Protein AF-A0A2V7X1M6-F1 (afdb_monomer_lite)

Structure (mmCIF, N/CA/C/O backbone):
data_AF-A0A2V7X1M6-F1
#
_entry.id   AF-A0A2V7X1M6-F1
#
loop_
_atom_site.group_PDB
_atom_site.id
_atom_site.type_symbol
_atom_site.label_atom_id
_atom_site.label_alt_id
_atom_site.label_comp_id
_atom_site.label_asym_id
_atom_site.label_entity_id
_atom_site.label_seq_id
_atom_site.pdbx_PDB_ins_code
_atom_site.Cartn_x
_atom_site.Cartn_y
_atom_site.Cartn_z
_atom_site.occupancy
_atom_site.B_iso_or_equiv
_a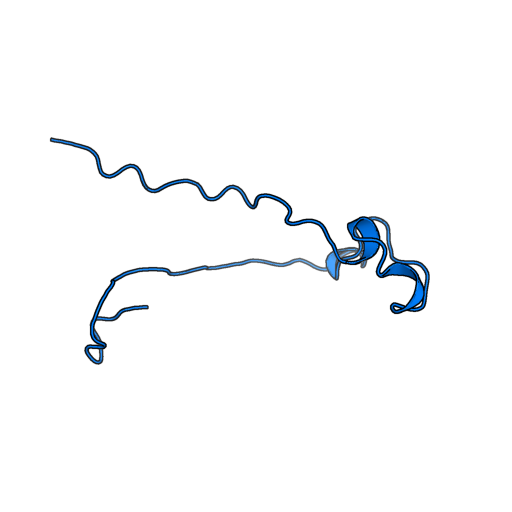tom_site.auth_seq_id
_atom_site.auth_comp_id
_atom_site.auth_asym_id
_atom_site.auth_atom_id
_atom_site.pdbx_PDB_model_num
ATOM 1 N N . MET A 1 1 ? -32.093 13.671 13.069 1.00 39.12 1 MET A N 1
ATOM 2 C CA . MET A 1 1 ? -31.896 14.160 11.687 1.00 39.12 1 MET A CA 1
ATOM 3 C C . MET A 1 1 ? -30.560 14.897 11.635 1.00 39.12 1 MET A C 1
ATOM 5 O O . MET A 1 1 ? -30.178 15.445 12.658 1.00 39.12 1 MET A O 1
ATOM 9 N N . PRO A 1 2 ? -29.820 14.760 10.529 1.00 54.75 2 PRO A N 1
ATOM 10 C CA . PRO A 1 2 ? -28.439 14.265 10.414 1.00 54.75 2 PRO A CA 1
ATOM 11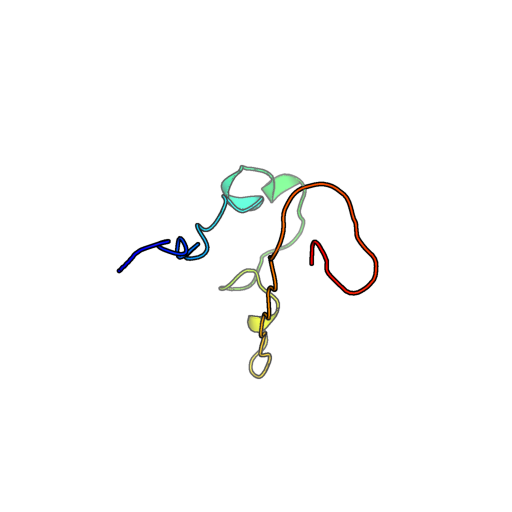 C C . PRO A 1 2 ? -27.408 15.410 10.539 1.00 54.75 2 PRO A C 1
ATOM 13 O O . PRO A 1 2 ? -27.786 16.568 10.506 1.00 54.75 2 PRO A O 1
ATOM 16 N N . ALA A 1 3 ? -26.108 15.208 10.740 1.00 42.44 3 ALA A N 1
ATOM 17 C CA . ALA A 1 3 ? -25.216 14.326 10.009 1.00 42.44 3 ALA A CA 1
ATOM 18 C C . ALA A 1 3 ? -23.902 14.137 10.784 1.00 42.44 3 ALA A C 1
ATOM 20 O O . ALA A 1 3 ? -23.325 15.111 11.261 1.00 42.44 3 ALA A O 1
ATOM 21 N N . ALA A 1 4 ? -23.388 12.910 10.843 1.00 39.28 4 ALA A N 1
ATOM 22 C CA . ALA A 1 4 ? -21.955 12.702 11.004 1.00 39.28 4 ALA A CA 1
ATOM 23 C C . ALA A 1 4 ? -21.419 12.420 9.601 1.00 39.28 4 ALA A C 1
ATOM 25 O O . ALA A 1 4 ? -21.562 11.317 9.076 1.00 39.28 4 ALA A O 1
ATOM 26 N N . ALA A 1 5 ? -20.913 13.468 8.955 1.00 43.66 5 ALA A N 1
ATOM 27 C CA . ALA A 1 5 ? -20.192 13.350 7.703 1.00 43.66 5 ALA A CA 1
ATOM 28 C C . ALA A 1 5 ? -18.941 12.503 7.968 1.00 43.66 5 ALA A C 1
ATOM 30 O O . ALA A 1 5 ? -17.991 12.964 8.597 1.00 43.66 5 ALA A O 1
ATOM 31 N N . SER A 1 6 ? -18.957 11.245 7.532 1.00 45.53 6 SER A N 1
ATOM 32 C CA . SER A 1 6 ? -17.748 10.436 7.452 1.00 45.53 6 SER A CA 1
ATOM 33 C C . SER A 1 6 ? -16.839 11.104 6.431 1.00 45.53 6 SER A C 1
ATOM 35 O O . SER A 1 6 ? -17.160 11.115 5.243 1.00 45.53 6 SER A O 1
ATOM 37 N N . ALA A 1 7 ? -15.749 11.705 6.901 1.00 46.12 7 ALA A N 1
ATOM 38 C CA . ALA A 1 7 ? -14.737 12.294 6.047 1.00 46.12 7 ALA A CA 1
ATOM 39 C C . ALA A 1 7 ? -14.241 11.229 5.064 1.00 46.12 7 ALA A C 1
ATOM 41 O O . ALA A 1 7 ? -13.597 10.256 5.454 1.00 46.12 7 ALA A O 1
ATOM 42 N N . GLN A 1 8 ? -14.547 11.409 3.781 1.00 47.09 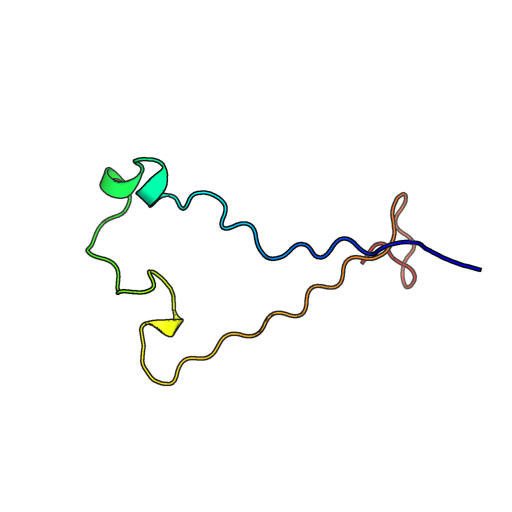8 GLN A N 1
ATOM 43 C CA . GLN A 1 8 ? -13.828 10.742 2.714 1.00 47.09 8 GLN A CA 1
ATOM 44 C C . GLN A 1 8 ? -12.356 11.145 2.840 1.00 47.09 8 GLN A C 1
ATOM 46 O O . GLN A 1 8 ? -11.943 12.204 2.375 1.00 47.09 8 GLN A O 1
ATOM 51 N N . ALA A 1 9 ? -11.545 10.288 3.458 1.00 45.59 9 ALA A N 1
ATOM 52 C CA . ALA A 1 9 ? -10.117 10.272 3.208 1.00 45.59 9 ALA A CA 1
ATOM 53 C C . ALA A 1 9 ? -9.911 9.679 1.809 1.00 45.59 9 ALA A C 1
ATOM 55 O O . ALA A 1 9 ? -9.470 8.543 1.648 1.00 45.59 9 ALA A O 1
ATOM 56 N N . SER A 1 10 ? -10.263 10.451 0.777 1.00 49.97 10 SER A N 1
ATOM 57 C CA . SER A 1 10 ? -9.621 10.327 -0.527 1.00 49.97 10 SER A CA 1
ATOM 58 C C . SER A 1 10 ? -8.133 10.292 -0.227 1.00 49.97 10 SER A C 1
ATOM 60 O O . SER A 1 10 ? -7.649 11.230 0.406 1.00 49.97 10 SER A O 1
ATOM 62 N N . GLY A 1 11 ? -7.451 9.191 -0.547 1.00 52.25 11 GLY A N 1
ATOM 63 C CA . GLY A 1 11 ? -6.044 8.998 -0.224 1.00 52.25 11 GLY A CA 1
ATOM 64 C C . GLY A 1 11 ? -5.241 10.197 -0.701 1.00 52.25 11 GLY A C 1
ATOM 65 O O . GLY A 1 11 ? -4.867 10.270 -1.867 1.00 52.25 11 GLY A O 1
ATOM 66 N N . ALA A 1 12 ? -5.008 11.161 0.189 1.00 51.25 12 ALA A N 1
ATOM 67 C CA . ALA A 1 12 ? -4.048 12.208 -0.048 1.00 51.25 12 ALA A CA 1
ATOM 68 C C . ALA A 1 12 ? -2.749 11.443 -0.237 1.00 51.25 12 ALA A C 1
ATOM 70 O O . ALA A 1 12 ? -2.301 10.768 0.696 1.00 51.25 12 ALA A O 1
ATOM 71 N N . SER A 1 13 ? -2.229 11.450 -1.465 1.00 64.75 13 SER A N 1
ATOM 72 C CA . SER A 1 13 ? -0.933 10.870 -1.776 1.00 64.75 13 SER A CA 1
ATOM 73 C C . SER A 1 13 ? 0.067 11.582 -0.884 1.00 64.75 13 SER A C 1
ATOM 75 O O . SER A 1 13 ? 0.504 12.693 -1.183 1.00 64.75 13 SER A O 1
ATOM 77 N N . LYS A 1 14 ? 0.348 10.992 0.280 1.00 79.75 14 LYS A N 1
ATOM 78 C CA . LYS A 1 14 ? 1.425 11.458 1.137 1.00 79.75 14 LYS A CA 1
ATOM 79 C C . LYS A 1 14 ? 2.681 11.421 0.272 1.00 79.75 14 LYS A C 1
ATOM 81 O O . LYS A 1 14 ? 2.825 10.461 -0.491 1.00 79.75 14 LYS A O 1
ATOM 86 N N . PRO A 1 15 ? 3.554 12.433 0.382 1.00 82.69 15 PRO A N 1
ATOM 87 C CA . PRO A 1 15 ? 4.752 12.485 -0.430 1.00 82.69 15 P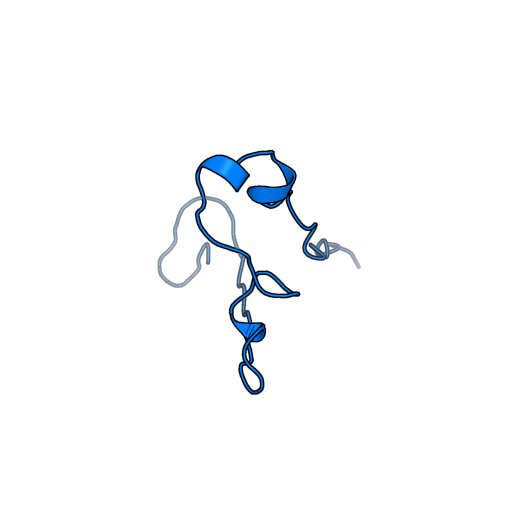RO A CA 1
ATOM 88 C C . PRO A 1 15 ? 5.492 11.152 -0.362 1.00 82.69 15 PRO A C 1
ATOM 90 O O . PRO A 1 15 ? 5.793 10.658 0.731 1.00 82.69 15 PRO A O 1
ATOM 93 N N . ARG A 1 16 ? 5.732 10.534 -1.519 1.00 85.19 16 ARG A N 1
ATOM 94 C CA . ARG A 1 16 ? 6.461 9.263 -1.570 1.00 85.19 16 ARG A CA 1
ATOM 95 C C . ARG A 1 16 ? 7.932 9.506 -1.259 1.00 85.19 16 ARG A C 1
ATOM 97 O O . ARG A 1 16 ? 8.444 10.609 -1.426 1.00 85.19 16 ARG A O 1
ATOM 104 N N . ALA A 1 17 ? 8.652 8.468 -0.842 1.00 84.38 17 ALA A N 1
ATOM 105 C CA . ALA A 1 17 ? 10.058 8.603 -0.453 1.00 84.38 17 ALA A CA 1
ATOM 106 C C . ALA A 1 17 ? 10.924 9.281 -1.540 1.00 84.38 17 ALA A C 1
ATOM 108 O O . ALA A 1 17 ? 11.803 10.085 -1.232 1.00 84.38 17 ALA A O 1
ATOM 109 N N . ARG A 1 18 ? 10.627 9.025 -2.821 1.00 82.69 18 ARG A N 1
ATOM 110 C CA . ARG A 1 18 ? 11.310 9.652 -3.963 1.00 82.69 18 ARG A CA 1
ATOM 111 C C . ARG A 1 18 ? 10.998 11.144 -4.109 1.00 82.69 18 ARG A C 1
ATOM 113 O O . ARG A 1 18 ? 11.890 11.921 -4.430 1.00 82.69 18 ARG A O 1
ATOM 120 N N . GLU A 1 19 ? 9.765 11.545 -3.813 1.00 82.62 19 GLU A N 1
ATOM 121 C CA . GLU A 1 19 ? 9.318 12.946 -3.804 1.00 82.62 19 GLU A CA 1
ATOM 122 C C . GLU A 1 19 ? 9.919 13.725 -2.620 1.00 82.62 19 GLU A C 1
ATOM 124 O O . GLU A 1 19 ? 10.067 14.940 -2.686 1.00 82.62 19 GLU A O 1
ATOM 129 N N . LEU A 1 20 ? 10.332 13.016 -1.562 1.00 84.69 20 LEU A N 1
ATOM 130 C CA . LEU A 1 20 ? 11.035 13.561 -0.395 1.00 84.69 20 LEU A CA 1
ATOM 131 C C . LEU A 1 20 ? 12.569 13.573 -0.539 1.00 84.69 20 LEU A C 1
ATOM 133 O O . LEU A 1 20 ? 13.270 13.885 0.421 1.00 84.69 20 LEU A O 1
ATOM 137 N N . GLY A 1 21 ? 13.115 13.222 -1.709 1.00 81.12 21 GLY A N 1
ATOM 138 C CA . GLY A 1 21 ? 14.563 13.242 -1.954 1.00 81.12 21 GLY A CA 1
ATOM 139 C C . GLY A 1 21 ? 15.332 12.036 -1.399 1.00 81.12 21 GLY A C 1
ATOM 140 O O . GLY A 1 21 ? 16.559 12.051 -1.380 1.00 81.12 21 GLY A O 1
ATOM 141 N N . ILE A 1 22 ? 14.636 10.967 -0.993 1.00 81.94 22 ILE A N 1
ATOM 142 C CA . ILE A 1 22 ? 15.228 9.722 -0.461 1.00 81.94 22 ILE A CA 1
ATOM 143 C C . ILE A 1 22 ? 15.662 8.779 -1.606 1.00 81.94 22 ILE A C 1
ATOM 145 O O . ILE A 1 22 ? 16.252 7.728 -1.373 1.00 81.94 22 ILE A O 1
ATOM 149 N N . SER A 1 23 ? 15.448 9.168 -2.868 1.00 71.19 23 SER A N 1
ATOM 150 C CA . SER A 1 23 ? 15.877 8.428 -4.067 1.00 71.19 23 SER A CA 1
ATOM 151 C C . SER A 1 23 ? 17.325 7.896 -4.044 1.00 71.19 23 SER A C 1
ATOM 153 O O . SER A 1 23 ? 17.521 6.789 -4.530 1.00 71.19 23 SER A O 1
ATOM 155 N N . PRO A 1 24 ? 18.340 8.580 -3.470 1.00 67.31 24 PRO A N 1
ATOM 156 C CA . PRO A 1 24 ? 19.710 8.051 -3.406 1.00 67.31 24 PRO A CA 1
ATOM 157 C C . PRO A 1 24 ? 19.881 6.834 -2.483 1.00 67.31 24 PRO A C 1
ATOM 159 O O . PRO A 1 24 ? 20.849 6.093 -2.620 1.00 67.31 24 PRO A O 1
ATOM 162 N N . LEU A 1 25 ? 18.964 6.639 -1.532 1.00 74.44 25 LEU A N 1
ATOM 163 C CA . LEU A 1 25 ? 18.978 5.524 -0.578 1.00 74.44 25 LEU A CA 1
ATOM 164 C C . LEU A 1 25 ? 18.187 4.310 -1.089 1.00 74.44 25 LEU A C 1
ATOM 166 O O . LEU A 1 25 ? 18.319 3.217 -0.544 1.00 74.44 25 LEU A O 1
ATOM 170 N N . ILE A 1 26 ? 17.369 4.492 -2.128 1.00 77.12 26 ILE A N 1
ATOM 171 C CA . ILE A 1 26 ? 16.485 3.468 -2.685 1.00 77.12 26 ILE A CA 1
ATOM 172 C C . ILE A 1 26 ? 16.996 3.141 -4.090 1.00 77.12 26 ILE A C 1
ATOM 174 O O . ILE A 1 26 ? 16.793 3.906 -5.030 1.00 77.12 26 ILE A O 1
ATOM 178 N N . GLY A 1 27 ? 17.699 2.017 -4.229 1.00 78.44 27 GLY A N 1
ATOM 179 C CA . GLY A 1 27 ? 18.301 1.613 -5.501 1.00 78.44 27 GLY A CA 1
ATOM 180 C C . GLY A 1 27 ? 17.280 1.319 -6.610 1.00 78.44 27 GLY A C 1
ATOM 181 O O . GLY A 1 27 ? 16.131 0.963 -6.347 1.00 78.44 27 GLY A O 1
ATOM 182 N N . GLY A 1 28 ? 17.737 1.423 -7.861 1.00 80.38 28 GLY A N 1
ATOM 183 C CA . GLY A 1 28 ? 16.989 1.029 -9.061 1.00 80.38 28 GLY A CA 1
ATOM 184 C C . GLY A 1 28 ? 16.062 2.100 -9.650 1.00 80.38 28 GLY A C 1
ATOM 185 O O . GLY A 1 28 ? 15.755 3.118 -9.026 1.00 80.38 28 GLY A O 1
ATOM 186 N N . THR A 1 29 ? 15.615 1.851 -10.885 1.00 82.56 29 THR A N 1
ATOM 187 C CA . THR A 1 29 ? 14.611 2.662 -11.590 1.00 82.56 29 THR A CA 1
ATOM 188 C C . THR A 1 29 ? 13.231 2.036 -11.375 1.00 82.56 29 THR A C 1
ATOM 190 O O . THR A 1 29 ? 13.053 0.870 -11.727 1.00 82.56 29 THR A O 1
ATOM 193 N N . PRO A 1 30 ? 12.266 2.755 -10.781 1.00 85.62 30 PRO A N 1
ATOM 194 C CA . PRO A 1 30 ? 10.922 2.226 -10.581 1.00 85.62 30 PRO A CA 1
ATOM 195 C C . PRO A 1 30 ? 10.150 2.103 -11.901 1.00 85.62 30 PRO A C 1
ATOM 197 O O . PRO A 1 30 ? 10.502 2.735 -12.900 1.00 85.62 30 PRO A O 1
ATOM 200 N N . GLY A 1 31 ? 9.075 1.311 -11.882 1.00 84.69 31 GLY A N 1
ATOM 201 C CA . GLY A 1 31 ? 8.069 1.313 -12.942 1.00 84.69 31 GLY A CA 1
ATOM 202 C C . GLY A 1 31 ? 7.269 2.620 -12.973 1.00 84.69 31 GLY A C 1
ATOM 203 O O . GLY A 1 31 ? 7.500 3.537 -12.183 1.00 84.69 31 GLY A O 1
ATOM 204 N N . THR A 1 32 ? 6.328 2.727 -13.910 1.00 87.69 32 THR A N 1
ATOM 205 C CA . THR A 1 32 ? 5.553 3.958 -14.135 1.00 87.69 32 THR A CA 1
ATOM 206 C C . THR A 1 32 ? 4.699 4.340 -12.926 1.00 87.69 32 THR A C 1
ATOM 208 O O . THR A 1 32 ? 4.557 5.525 -12.623 1.00 87.69 32 THR A O 1
ATOM 211 N N . LEU A 1 33 ? 4.137 3.353 -12.232 1.00 86.12 33 LEU A N 1
ATOM 212 C CA . LEU A 1 33 ? 3.314 3.549 -11.046 1.00 86.12 33 LEU A CA 1
ATOM 213 C C . LEU A 1 33 ? 4.151 3.536 -9.762 1.00 86.12 33 LEU A C 1
ATOM 215 O O . LEU A 1 33 ? 3.681 4.058 -8.750 1.00 86.12 33 LEU A O 1
ATOM 219 N N . ASP A 1 34 ? 5.381 3.001 -9.795 1.00 87.81 34 ASP A N 1
ATOM 220 C CA . ASP A 1 34 ? 6.221 2.752 -8.611 1.00 87.81 34 ASP A CA 1
ATOM 221 C C . ASP A 1 34 ? 5.398 1.976 -7.561 1.00 87.81 34 ASP A C 1
ATOM 223 O O . ASP A 1 34 ? 5.270 2.376 -6.401 1.00 87.81 34 ASP A O 1
ATOM 227 N N . ALA A 1 35 ? 4.730 0.917 -8.040 1.00 87.94 35 ALA A N 1
ATOM 228 C CA . ALA A 1 35 ? 3.774 0.087 -7.308 1.00 87.94 35 ALA A CA 1
ATOM 229 C C . ALA A 1 35 ? 3.765 -1.355 -7.848 1.00 87.94 35 ALA A C 1
ATOM 231 O O . ALA A 1 35 ? 4.163 -1.616 -8.979 1.00 87.94 35 ALA A O 1
ATOM 232 N N . ILE A 1 36 ? 3.250 -2.312 -7.067 1.00 88.75 36 ILE A N 1
ATOM 233 C CA . ILE A 1 36 ? 3.191 -3.728 -7.487 1.00 88.75 36 ILE A CA 1
ATOM 234 C C . ILE A 1 36 ? 2.340 -3.949 -8.754 1.00 88.75 36 ILE A C 1
ATOM 236 O O . ILE A 1 36 ? 2.582 -4.882 -9.515 1.00 88.75 36 ILE A O 1
ATOM 240 N N . THR A 1 37 ? 1.381 -3.058 -9.010 1.00 91.06 37 THR A N 1
ATOM 241 C CA . THR A 1 37 ? 0.508 -3.059 -10.193 1.00 91.06 37 THR A CA 1
ATOM 242 C C . THR A 1 37 ? 1.218 -2.641 -11.483 1.00 91.06 37 THR A C 1
ATOM 244 O O . THR A 1 37 ? 0.587 -2.614 -12.534 1.00 91.06 37 THR A O 1
ATOM 247 N N . ASP A 1 38 ? 2.517 -2.319 -11.437 1.00 87.44 38 ASP A N 1
ATOM 248 C CA . ASP A 1 38 ? 3.336 -2.124 -12.643 1.00 87.44 38 ASP A CA 1
ATOM 249 C C . ASP A 1 38 ? 3.442 -3.406 -13.491 1.00 87.44 38 ASP A C 1
ATOM 251 O O . ASP A 1 38 ? 3.733 -3.349 -14.686 1.00 87.44 38 ASP A O 1
ATOM 255 N N . VAL A 1 39 ? 3.181 -4.573 -12.897 1.00 89.94 39 VAL A N 1
ATOM 256 C CA . VAL A 1 39 ? 3.101 -5.842 -13.621 1.00 89.94 39 VAL A CA 1
ATOM 257 C C . VAL A 1 39 ? 1.681 -6.035 -14.152 1.00 89.94 39 VAL A C 1
ATOM 259 O O . VAL A 1 39 ? 0.718 -6.106 -13.387 1.00 89.94 39 VAL A O 1
ATOM 262 N N . ALA A 1 40 ? 1.551 -6.155 -15.476 1.00 90.62 40 ALA A N 1
ATOM 263 C CA . ALA A 1 40 ? 0.266 -6.387 -16.129 1.00 90.62 40 ALA A CA 1
ATOM 264 C C . ALA A 1 40 ? -0.442 -7.627 -15.550 1.00 90.62 40 ALA A C 1
ATOM 266 O O . ALA A 1 40 ? 0.147 -8.704 -15.460 1.00 90.62 40 ALA A O 1
ATOM 267 N N . GLY A 1 41 ? -1.715 -7.469 -15.177 1.00 91.81 41 GLY A N 1
ATOM 268 C CA . GLY A 1 41 ? -2.527 -8.522 -14.557 1.00 91.81 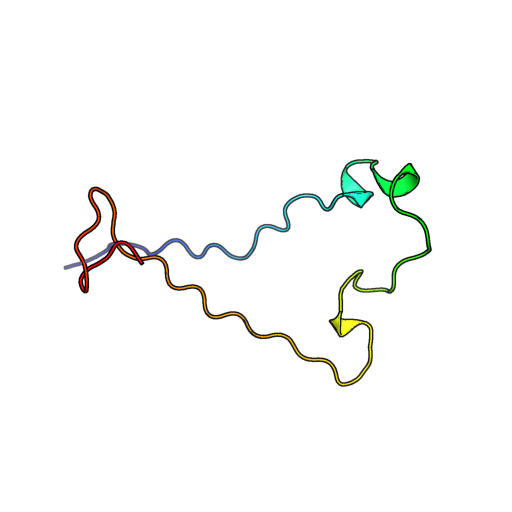41 GLY A CA 1
ATOM 269 C C . GLY A 1 41 ? -2.483 -8.562 -13.025 1.00 91.81 41 GLY A C 1
ATOM 270 O O . GLY A 1 41 ? -3.158 -9.406 -12.440 1.00 91.81 41 GLY A O 1
ATOM 271 N N . VAL A 1 42 ? -1.730 -7.672 -12.364 1.00 93.31 42 VAL A N 1
ATOM 272 C CA . VAL A 1 42 ? -1.736 -7.538 -10.898 1.00 93.31 42 VAL A CA 1
ATOM 273 C C . VAL A 1 42 ? -2.773 -6.506 -10.454 1.00 93.31 42 VAL A C 1
ATOM 275 O O . VAL A 1 42 ? -2.728 -5.348 -10.865 1.00 93.31 42 VAL A O 1
ATOM 278 N N . GLU A 1 43 ? -3.668 -6.918 -9.554 1.00 92.56 43 GLU A N 1
ATOM 279 C CA . GLU A 1 43 ? -4.698 -6.072 -8.942 1.00 92.56 43 GLU A CA 1
ATOM 280 C C . GLU A 1 43 ? -4.515 -5.996 -7.419 1.00 92.56 43 GLU A C 1
ATOM 282 O O . GLU A 1 43 ? -4.044 -6.941 -6.783 1.00 92.56 43 GLU A O 1
ATOM 287 N N . VAL A 1 44 ? -4.893 -4.861 -6.820 1.00 91.88 44 VAL A N 1
ATOM 288 C CA . VAL A 1 44 ? -4.816 -4.625 -5.369 1.00 91.88 44 VAL A CA 1
ATOM 289 C C . VAL A 1 44 ? -6.132 -4.026 -4.883 1.00 91.88 44 VAL A C 1
ATOM 291 O O . VAL A 1 44 ? -6.599 -3.024 -5.419 1.00 91.88 44 VAL A O 1
ATOM 294 N N . GLY A 1 45 ? -6.712 -4.624 -3.839 1.00 91.88 45 GLY A N 1
ATOM 295 C CA . GLY A 1 45 ? -7.913 -4.133 -3.167 1.00 91.88 45 GLY A CA 1
ATOM 296 C C . GLY A 1 45 ? -7.655 -3.870 -1.685 1.00 91.88 45 GLY A C 1
ATOM 297 O O . GLY A 1 45 ? -6.950 -4.633 -1.027 1.00 91.88 45 GLY A O 1
ATOM 298 N N . HIS A 1 46 ? -8.245 -2.802 -1.148 1.00 88.69 46 HIS A N 1
ATOM 299 C CA . HIS A 1 46 ? -8.169 -2.471 0.274 1.00 88.69 46 HIS A CA 1
ATOM 300 C C . HIS A 1 46 ? -9.560 -2.514 0.906 1.00 88.69 46 HIS A C 1
ATOM 302 O O . HIS A 1 46 ? -10.517 -1.975 0.358 1.00 88.69 46 HIS A O 1
ATOM 308 N N . THR A 1 47 ? -9.663 -3.121 2.087 1.00 89.38 47 THR A N 1
ATOM 309 C CA . THR A 1 47 ? -10.818 -2.980 2.981 1.00 89.38 47 THR A CA 1
ATOM 310 C C . THR A 1 47 ? -10.295 -2.465 4.309 1.00 89.38 47 THR A C 1
ATOM 312 O O . THR A 1 47 ? -9.708 -3.216 5.084 1.00 89.38 47 THR A O 1
ATOM 315 N N . THR A 1 48 ? -10.469 -1.169 4.542 1.00 82.50 48 THR A N 1
ATOM 316 C CA . THR A 1 48 ? -10.067 -0.531 5.795 1.00 82.50 48 THR A CA 1
ATOM 317 C C . THR A 1 48 ? -11.302 -0.375 6.667 1.00 82.50 48 THR A C 1
ATOM 319 O O . THR A 1 48 ? -12.231 0.346 6.307 1.00 82.50 48 THR A O 1
ATOM 322 N N . LEU A 1 49 ? -11.311 -1.057 7.806 1.00 87.44 49 LEU A N 1
ATOM 323 C CA . LEU A 1 49 ? -12.313 -0.878 8.848 1.00 87.44 49 LEU A CA 1
ATOM 324 C C . LEU A 1 49 ? -11.672 -0.009 9.928 1.00 87.44 49 LEU A C 1
ATOM 326 O O . LEU A 1 49 ? -10.600 -0.347 10.410 1.00 87.44 49 LEU A O 1
ATOM 330 N N . VAL A 1 50 ? -12.288 1.135 10.226 1.00 83.38 50 VAL A N 1
ATOM 331 C CA . VAL A 1 50 ? -11.896 2.010 11.338 1.00 83.38 50 VAL A CA 1
ATOM 332 C C . VAL A 1 50 ? -13.172 2.378 12.078 1.00 83.38 50 VAL A C 1
ATOM 334 O O . VAL A 1 50 ? -14.037 3.055 11.520 1.00 83.38 50 VAL A O 1
ATOM 337 N N . SER A 1 51 ? -13.331 1.887 13.299 1.00 83.00 51 SER A N 1
ATOM 338 C CA . SER A 1 51 ? -14.531 2.076 14.103 1.00 83.00 51 SER A CA 1
ATOM 339 C C . SER A 1 51 ? -14.240 1.971 15.596 1.00 83.00 51 SER A C 1
ATOM 341 O O . SER A 1 51 ? -13.740 0.962 16.087 1.00 83.00 51 SER A O 1
ATOM 343 N N . GLY A 1 52 ? -14.711 2.968 16.339 1.00 84.06 52 GLY A N 1
ATOM 344 C CA . GLY A 1 52 ? -14.588 3.045 17.789 1.00 84.06 52 GLY A CA 1
ATOM 345 C C . GLY A 1 52 ? -13.370 3.849 18.229 1.00 84.06 52 GLY A C 1
ATOM 346 O O . GLY A 1 52 ? -12.359 3.917 17.539 1.00 84.06 52 GLY A O 1
ATOM 347 N N . ASP A 1 53 ? -13.478 4.418 19.424 1.00 83.19 53 ASP A N 1
ATOM 348 C CA . ASP A 1 53 ? -12.441 5.201 20.087 1.00 83.19 53 ASP A CA 1
ATOM 349 C C . ASP A 1 53 ? -12.438 4.839 21.582 1.00 83.19 53 ASP A C 1
ATOM 351 O O . ASP A 1 53 ? -13.466 4.444 22.139 1.00 83.19 53 ASP A O 1
ATOM 355 N N . GLY A 1 54 ? -11.298 4.992 22.258 1.00 85.38 54 GLY A N 1
ATOM 356 C CA . GLY A 1 54 ? -11.183 4.739 23.699 1.00 85.38 54 GLY A CA 1
ATOM 357 C C . GLY A 1 54 ? -10.761 3.309 24.059 1.00 85.38 54 GLY A C 1
ATOM 358 O O . GLY A 1 54 ? -10.006 2.666 23.334 1.00 85.38 54 GLY A O 1
ATOM 359 N N . ALA A 1 55 ? -11.163 2.840 25.242 1.00 80.50 55 ALA A N 1
ATOM 360 C CA . ALA A 1 55 ? -10.666 1.583 25.802 1.00 80.50 55 ALA A CA 1
ATOM 361 C C . ALA A 1 55 ? -11.158 0.348 25.022 1.00 80.50 55 ALA A C 1
ATOM 363 O O . ALA A 1 55 ? -12.336 0.248 24.682 1.00 80.50 55 ALA A O 1
ATOM 364 N N . LEU A 1 56 ? -10.256 -0.615 24.798 1.00 84.88 56 LEU A N 1
ATOM 365 C CA . LEU A 1 56 ? -10.543 -1.861 24.085 1.00 84.88 56 LEU A CA 1
ATOM 366 C C . LEU A 1 56 ? -11.550 -2.733 24.845 1.00 84.88 56 LEU A C 1
ATOM 368 O O . LEU A 1 56 ? -11.307 -3.141 25.981 1.00 84.88 56 LEU A O 1
ATOM 372 N N . VAL A 1 57 ? -12.642 -3.089 24.170 1.00 84.38 57 VAL A N 1
ATOM 373 C CA . VAL A 1 57 ? -13.619 -4.081 24.617 1.00 84.38 57 VAL A CA 1
ATOM 374 C C . VAL A 1 57 ? -13.651 -5.227 23.610 1.00 84.38 57 VAL A C 1
ATOM 376 O O . VAL A 1 57 ? -14.045 -5.060 22.452 1.00 84.38 57 VAL A O 1
ATOM 379 N N . VAL A 1 58 ? -13.256 -6.419 24.066 1.00 86.25 58 VAL A N 1
ATOM 380 C CA . VAL A 1 58 ? -13.218 -7.641 23.248 1.00 86.25 58 VAL A CA 1
ATOM 381 C C . VAL A 1 58 ? -14.580 -7.870 22.580 1.00 86.25 58 VAL A C 1
ATOM 383 O O . VAL A 1 58 ? -15.614 -7.898 23.245 1.00 86.25 58 VAL A O 1
ATOM 386 N N . GLY A 1 59 ? -14.579 -8.001 21.250 1.00 84.44 59 GLY A N 1
ATOM 387 C CA . GLY A 1 59 ? -15.785 -8.212 20.440 1.00 84.44 59 GLY A CA 1
ATOM 388 C C . GLY A 1 59 ? -16.623 -6.961 20.140 1.00 84.44 59 GLY A C 1
ATOM 389 O O . GLY A 1 59 ? -17.629 -7.083 19.447 1.00 84.44 59 GLY A O 1
ATOM 390 N N . LYS A 1 60 ? -16.243 -5.772 20.629 1.00 79.69 60 LYS A N 1
ATOM 391 C CA . LYS A 1 60 ? -16.951 -4.502 20.357 1.00 79.69 60 LYS A CA 1
ATOM 392 C C . LYS A 1 60 ? -16.076 -3.412 19.740 1.00 79.69 60 LYS A C 1
ATOM 394 O O . LYS A 1 60 ? -16.618 -2.490 19.141 1.00 79.69 60 LYS A O 1
ATOM 399 N N . GLY A 1 61 ? -14.759 -3.529 19.867 1.00 81.00 61 GLY A N 1
ATOM 400 C CA . GLY A 1 61 ? -13.797 -2.604 19.277 1.00 81.00 61 GLY A CA 1
ATOM 401 C C . GLY A 1 61 ? -12.950 -1.878 20.323 1.00 81.00 61 GLY A C 1
ATOM 402 O O . GLY A 1 61 ? -12.994 -2.241 21.502 1.00 81.00 61 GLY A O 1
ATOM 403 N N . PRO A 1 62 ? -12.165 -0.875 19.912 1.00 79.69 62 PRO A N 1
ATOM 404 C CA . PRO A 1 62 ? -12.099 -0.336 18.552 1.00 79.69 62 PRO A CA 1
ATOM 405 C C . PRO A 1 62 ? -11.494 -1.326 17.538 1.00 79.69 62 PRO A C 1
ATOM 407 O O . PRO A 1 62 ? -10.677 -2.168 17.914 1.00 79.69 62 PRO A O 1
ATOM 410 N N . VAL A 1 63 ? -11.961 -1.261 16.287 1.00 67.69 63 VAL A N 1
ATOM 411 C CA . VAL A 1 63 ? -11.528 -2.076 15.132 1.00 67.69 63 VAL A CA 1
ATOM 412 C C . VAL A 1 63 ? -11.018 -1.206 14.001 1.00 67.69 63 VAL A C 1
ATOM 414 O O . VAL A 1 63 ? -11.544 -0.082 13.852 1.00 67.69 63 VAL A O 1
#

Foldseek 3Di:
DDDDPPDPCPPPPDQDCVSVVVVVVDDDDAAPVSDPPSDPPDDDDDDDDADDDDDDDPPPDRD

pLDDT: mean 76.56, std 15.8, range [39.12, 93.31]

Secondary structure (DSSP, 8-state):
-------------PPPTTTTT-GGGS-S---SSSSGGGSTT------------SS-BTTTB--

Radius of gyration: 18.49 Å; chains: 1; bounding box: 52×23×42 Å

Se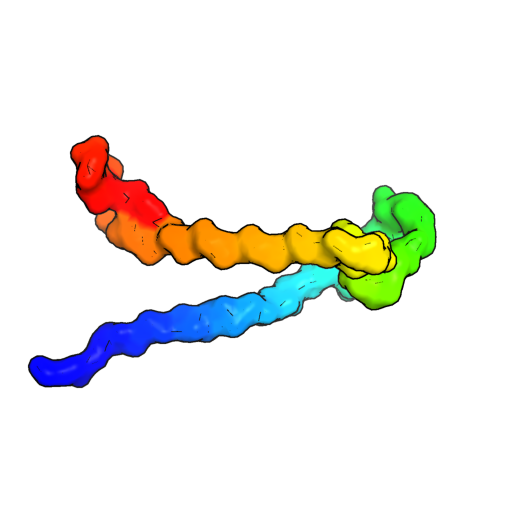quence (63 aa):
MPAAASAQASGASKPRARELGISPLIGGTPGTLDAITDVAGVEVGHTTLVSGDGALVVGKGPV